Protein AF-A0A7J4LNX5-F1 (afdb_monomer)

Nearest PDB structures (foldseek):
  6t3e-assembly1_A  TM=5.696E-01  e=2.751E-01  Thermococcus litoralis DSM 5473
  6trw-assembly2_B  TM=3.730E-01  e=1.608E+00  Homo sapiens
  6trw-assembly1_A-2  TM=3.669E-01  e=1.919E+00  Homo sapiens
  5a1u-assembly1_G  TM=3.702E-01  e=5.219E+00  Mus musculus

Radius of gyration: 15.65 Å; Cα contacts (8 Å, |Δi|>4): 204; chains: 1; bounding box: 38×34×48 Å

Foldseek 3Di:
DFPDDDAAPDDDPDDLCVLLQVLCVVVQKHWQEKDWHARLVFRKIWMWTWIDNVDIWIWIWIDTPVVVVVPDIDIFIFADDPPDDYSVVVVVVCVVVRPCRRVVGPDPPPVVGVVVSVSSRVSSVVSCVVPVCCVPVVVPDPVVVVSVVVSPPD

pLDDT: mean 72.15, std 21.59, range [29.11, 96.06]

Sequence (154 aa):
MSDYWGEPKKDHELSLMQFMRDVLAEKSIRVESEVVEICGGAGALTVTAVLDAGRKFGFYLHDGPKLRRTGKPLLVALLLPPGVTQASELRQFILSNELEFQSVLAITDADFKDRIERIIASAYEEIYIEKIEDMYLYNLSRAADTLRDRLRRE

Mean predicted aligned error: 10.91 Å

Secondary structure (DSSP, 8-state):
--------SS--S--HHHHHHHHHHHTT-EEEEEEEEEETTTTEEEEEEEEESSSEEEEEEEE-HHHHHTT--EEEEEPPPTT--SHHHHHHHHHHTTTTHHHHTB-S-HHHHHHHHHHHHHHHHHHIIIIIIHHHHS---HHHHHHHHHHT--

Solvent-accessible surface area (backbone atoms only — not comparable to full-atom values): 8817 Å² total; per-residue (Å²): 134,78,93,74,87,76,85,61,91,55,85,62,94,78,51,74,57,67,66,38,47,59,56,33,44,77,70,58,32,44,79,79,34,68,41,65,41,50,38,79,94,65,66,23,42,37,37,28,28,23,35,33,63,97,52,77,32,27,36,42,37,39,42,34,61,71,32,56,75,73,70,48,59,51,70,45,60,28,44,58,56,89,90,55,80,43,12,65,55,51,40,54,52,39,66,77,31,68,86,47,37,72,71,77,24,49,50,86,54,57,69,62,42,57,53,49,41,50,52,51,49,51,46,47,50,53,48,35,56,74,62,44,42,54,46,67,76,63,71,68,35,69,61,56,52,50,50,52,55,57,70,69,74,116

Structure (mmCIF, N/CA/C/O backbone):
data_AF-A0A7J4LNX5-F1
#
_entry.id   AF-A0A7J4LNX5-F1
#
loop_
_atom_site.group_PDB
_atom_site.id
_atom_site.type_symbol
_atom_site.label_atom_id
_atom_site.label_alt_id
_atom_site.label_comp_id
_atom_site.label_asym_id
_atom_site.label_entity_id
_atom_site.label_seq_id
_atom_site.pdbx_PDB_ins_code
_atom_site.Cartn_x
_atom_site.Cartn_y
_atom_site.Cartn_z
_atom_site.occupancy
_atom_site.B_iso_or_equiv
_atom_site.auth_seq_id
_atom_site.auth_comp_id
_atom_site.auth_asym_id
_atom_site.auth_atom_id
_atom_site.pdbx_PDB_model_num
ATOM 1 N N . MET A 1 1 ? 6.249 19.389 -6.640 1.00 33.22 1 MET A N 1
ATOM 2 C CA . MET A 1 1 ? 6.346 18.562 -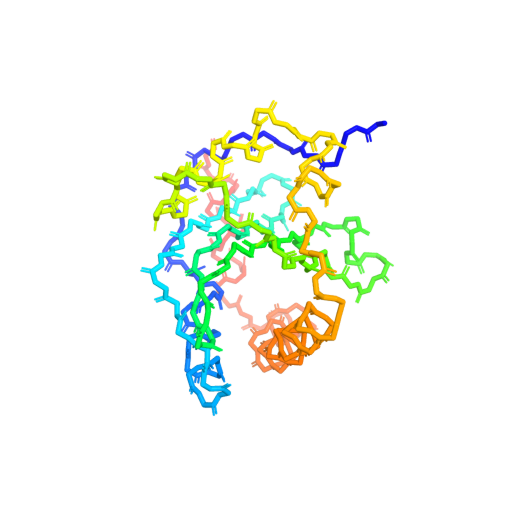7.864 1.00 33.22 1 MET A CA 1
ATOM 3 C C . MET A 1 1 ? 5.755 17.221 -7.505 1.00 33.22 1 MET A C 1
ATOM 5 O O . MET A 1 1 ? 6.181 16.684 -6.496 1.00 33.22 1 MET A O 1
ATOM 9 N N . SER A 1 2 ? 4.738 16.777 -8.239 1.00 29.11 2 SER A N 1
ATOM 10 C CA . SER A 1 2 ? 3.970 15.585 -7.882 1.00 29.11 2 SER A CA 1
ATOM 11 C C . SER A 1 2 ? 4.731 14.299 -8.190 1.00 29.11 2 SER A C 1
ATOM 13 O O . SER A 1 2 ? 5.366 14.209 -9.243 1.00 29.11 2 SER A O 1
ATOM 15 N N . ASP A 1 3 ? 4.665 13.330 -7.280 1.00 34.47 3 ASP A N 1
ATOM 16 C CA . ASP A 1 3 ? 5.333 12.028 -7.395 1.00 34.47 3 ASP A CA 1
ATOM 17 C C . ASP A 1 3 ? 4.457 10.947 -8.049 1.00 34.47 3 ASP A C 1
ATOM 19 O O . ASP A 1 3 ? 4.865 9.788 -8.132 1.00 34.47 3 ASP A O 1
ATOM 23 N N . TYR A 1 4 ? 3.280 11.305 -8.561 1.00 36.16 4 TYR A N 1
ATOM 24 C CA . TYR A 1 4 ? 2.345 10.362 -9.165 1.00 36.16 4 TYR A CA 1
ATOM 25 C C . TYR A 1 4 ? 2.249 10.509 -10.686 1.00 36.16 4 TYR A C 1
ATOM 27 O O . TYR A 1 4 ? 2.426 11.576 -11.274 1.00 36.16 4 TYR A O 1
ATOM 35 N N . TRP A 1 5 ? 2.075 9.355 -11.333 1.00 45.69 5 TRP A N 1
ATOM 36 C CA . TRP A 1 5 ? 2.392 9.150 -12.748 1.00 45.69 5 TRP A CA 1
ATOM 37 C C . TRP A 1 5 ? 1.182 8.728 -13.598 1.00 45.69 5 TRP A C 1
ATOM 39 O O . TRP A 1 5 ? 1.364 8.241 -14.714 1.00 45.69 5 TRP A O 1
ATOM 49 N N . GLY A 1 6 ? -0.042 8.964 -13.112 1.00 40.31 6 GLY A N 1
ATOM 50 C CA . GLY A 1 6 ? -1.288 8.735 -13.854 1.00 40.31 6 GLY A CA 1
ATOM 51 C C . GLY A 1 6 ? -1.807 7.292 -13.833 1.00 40.31 6 GLY A C 1
ATOM 52 O O . GLY A 1 6 ? -1.236 6.417 -13.183 1.00 40.31 6 GLY A O 1
ATOM 53 N N . GLU A 1 7 ? -2.919 7.056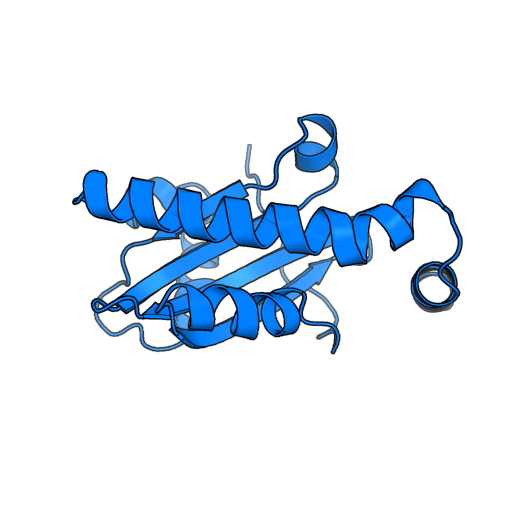 -14.542 1.00 36.94 7 GLU A N 1
ATOM 54 C CA . GLU A 1 7 ? -3.587 5.749 -14.603 1.00 36.94 7 GLU A CA 1
ATOM 55 C C . GLU A 1 7 ? -2.886 4.760 -15.563 1.00 36.94 7 GLU A C 1
ATOM 57 O O . GLU A 1 7 ? -2.543 5.128 -16.695 1.00 36.94 7 GLU A O 1
ATOM 62 N N . PRO A 1 8 ? -2.694 3.489 -15.170 1.00 39.66 8 PRO A N 1
ATOM 63 C CA . PRO A 1 8 ? -2.106 2.459 -16.017 1.00 39.66 8 PRO A CA 1
ATOM 64 C C . PRO A 1 8 ? -3.031 2.079 -17.167 1.00 39.66 8 PRO A C 1
ATOM 66 O O . PRO A 1 8 ? -4.250 2.026 -17.034 1.00 39.66 8 PRO A O 1
ATOM 69 N N . LYS A 1 9 ? -2.426 1.741 -18.307 1.00 36.19 9 LYS A N 1
ATOM 70 C CA . LYS A 1 9 ? -3.148 1.363 -19.531 1.00 36.19 9 LYS A CA 1
ATOM 71 C C . LYS A 1 9 ? -3.504 -0.128 -19.626 1.00 36.19 9 LYS A C 1
ATOM 73 O O . LYS A 1 9 ? -4.250 -0.484 -20.534 1.00 36.19 9 LYS A O 1
ATOM 78 N N . LYS A 1 10 ? -2.963 -0.997 -18.759 1.00 39.62 10 LYS A N 1
ATOM 79 C CA . LYS A 1 10 ? -3.224 -2.449 -18.749 1.00 39.62 10 LYS A CA 1
ATOM 80 C C . LYS A 1 10 ? -3.090 -3.029 -17.336 1.00 39.62 10 LYS A C 1
ATOM 82 O O . LYS A 1 10 ? -2.092 -2.769 -16.665 1.00 39.62 10 LYS A O 1
ATOM 87 N N . ASP A 1 11 ? -4.058 -3.854 -16.942 1.00 35.78 11 ASP A N 1
ATOM 88 C CA . ASP A 1 11 ? -3.967 -4.724 -15.767 1.00 35.78 11 ASP A CA 1
ATOM 89 C C . ASP A 1 11 ? -2.985 -5.863 -16.074 1.00 35.78 11 ASP A C 1
ATOM 91 O O . ASP A 1 11 ? -3.098 -6.542 -17.097 1.00 35.78 11 ASP A O 1
ATOM 95 N N . HIS A 1 12 ? -1.984 -6.061 -15.221 1.00 43.75 12 HIS A N 1
ATOM 96 C CA . HIS A 1 12 ? -0.976 -7.105 -15.396 1.00 43.75 12 HIS A CA 1
ATOM 97 C C . HIS A 1 12 ? -1.140 -8.194 -14.321 1.00 43.75 12 HIS A C 1
ATOM 99 O O . HIS A 1 12 ? -1.196 -7.892 -13.135 1.00 43.75 12 HIS A O 1
ATOM 105 N N . GLU A 1 13 ? -1.170 -9.467 -14.740 1.00 38.12 13 GLU A N 1
ATOM 106 C CA . GLU A 1 13 ? -1.420 -10.662 -13.899 1.00 38.12 13 GLU A CA 1
ATOM 107 C C . GLU A 1 13 ? -0.277 -11.063 -12.940 1.00 38.12 13 GLU A C 1
ATOM 109 O O . GLU A 1 13 ? -0.425 -12.010 -12.174 1.00 38.12 13 GLU A O 1
ATOM 114 N N . LEU A 1 14 ? 0.862 -10.365 -12.937 1.00 43.88 14 LEU A N 1
ATOM 115 C CA . LEU A 1 14 ? 1.958 -10.627 -11.994 1.00 43.88 14 LEU A CA 1
ATOM 116 C C . LEU A 1 14 ? 1.891 -9.626 -10.839 1.00 43.88 14 LEU A C 1
ATOM 118 O O . LEU A 1 14 ? 2.546 -8.584 -10.847 1.00 43.88 14 LEU A O 1
ATOM 122 N N . SER A 1 15 ? 1.069 -9.951 -9.842 1.00 50.62 15 SER A N 1
ATOM 123 C CA . SER A 1 15 ? 0.995 -9.204 -8.588 1.00 50.62 15 SER A CA 1
ATOM 124 C C . SER A 1 15 ? 2.211 -9.563 -7.733 1.00 50.62 15 SER A C 1
ATOM 126 O O . SER A 1 15 ? 2.289 -10.651 -7.169 1.00 50.62 15 SER A O 1
ATOM 128 N N . LEU A 1 16 ? 3.166 -8.637 -7.604 1.00 52.38 16 LEU A N 1
ATOM 129 C CA . LEU A 1 16 ? 4.268 -8.730 -6.633 1.00 52.38 16 LEU A CA 1
ATOM 130 C C . LEU A 1 16 ? 3.746 -9.044 -5.215 1.00 52.38 16 LEU A C 1
ATOM 132 O O . LEU A 1 16 ? 4.407 -9.706 -4.418 1.00 52.38 16 LEU A O 1
ATOM 136 N N . MET A 1 17 ? 2.515 -8.611 -4.934 1.00 53.59 17 MET A N 1
ATOM 137 C CA . MET A 1 17 ? 1.830 -8.839 -3.673 1.00 53.59 17 MET A CA 1
ATOM 138 C C . MET A 1 17 ? 1.291 -10.259 -3.508 1.00 53.59 17 MET A C 1
ATOM 140 O O . MET A 1 17 ? 1.138 -10.690 -2.373 1.00 53.59 17 MET A O 1
ATOM 144 N N . GLN A 1 18 ? 1.049 -11.028 -4.576 1.00 55.06 18 GLN A N 1
ATOM 145 C CA . GLN A 1 18 ? 0.723 -12.454 -4.437 1.00 55.06 18 GLN A CA 1
ATOM 146 C C . GLN A 1 18 ? 1.865 -13.226 -3.772 1.00 55.06 18 GLN A C 1
ATOM 148 O O . GLN A 1 18 ? 1.593 -14.114 -2.975 1.00 55.06 18 GLN A O 1
ATOM 153 N N . PHE A 1 19 ? 3.120 -12.835 -4.015 1.00 60.44 19 PHE A N 1
ATOM 154 C CA . PHE A 1 19 ? 4.269 -13.383 -3.291 1.00 60.44 19 PHE A CA 1
ATOM 155 C C . PHE A 1 19 ? 4.363 -12.828 -1.866 1.00 60.44 19 PHE A C 1
ATOM 157 O O . PHE A 1 19 ? 4.720 -13.557 -0.946 1.00 60.44 19 PHE A O 1
ATOM 164 N N . MET A 1 20 ? 3.978 -11.561 -1.658 1.00 67.94 20 MET A N 1
ATOM 165 C CA . MET A 1 20 ? 3.925 -10.974 -0.314 1.00 67.94 20 MET A CA 1
ATOM 166 C C . MET A 1 20 ? 2.809 -11.569 0.540 1.00 67.94 20 MET A C 1
ATOM 168 O O . MET A 1 20 ? 2.945 -11.548 1.752 1.00 67.94 20 MET A O 1
ATOM 172 N N . ARG A 1 21 ? 1.723 -12.107 -0.029 1.00 71.88 21 ARG A N 1
ATOM 173 C CA . ARG A 1 21 ? 0.593 -12.646 0.748 1.00 71.88 21 ARG A CA 1
ATOM 174 C C . ARG A 1 21 ? 1.025 -13.718 1.736 1.00 71.88 21 ARG A C 1
ATOM 176 O O . ARG A 1 21 ? 0.603 -13.643 2.885 1.00 71.88 21 ARG A O 1
ATOM 183 N N . ASP A 1 22 ? 1.861 -14.657 1.310 1.00 72.62 22 ASP A N 1
ATOM 184 C CA . ASP A 1 22 ? 2.315 -15.750 2.172 1.00 72.62 22 ASP A CA 1
ATOM 185 C C . ASP A 1 22 ? 3.232 -15.216 3.281 1.00 72.62 22 ASP A C 1
ATOM 187 O O . ASP A 1 22 ? 2.985 -15.462 4.461 1.00 72.62 22 ASP A O 1
ATOM 191 N N . VAL A 1 23 ? 4.198 -14.362 2.925 1.00 77.62 23 VAL A N 1
ATOM 192 C CA . VAL A 1 23 ? 5.106 -13.716 3.890 1.00 77.62 23 VAL A CA 1
ATOM 193 C C . VAL A 1 23 ? 4.337 -12.835 4.883 1.00 77.62 23 VAL A C 1
ATOM 195 O O . VAL A 1 23 ? 4.582 -12.866 6.086 1.00 77.62 23 VAL A O 1
ATOM 198 N N . LEU A 1 24 ? 3.360 -12.058 4.413 1.00 84.62 24 LEU A N 1
ATOM 199 C CA . LEU A 1 24 ? 2.506 -11.220 5.253 1.00 84.62 24 LEU A CA 1
ATOM 200 C C . LEU A 1 24 ? 1.628 -12.077 6.171 1.00 84.62 24 LEU A C 1
ATOM 202 O O . LEU A 1 24 ? 1.502 -11.755 7.355 1.00 84.62 24 LEU A O 1
ATOM 206 N N . ALA A 1 25 ? 1.081 -13.188 5.671 1.00 84.06 25 ALA A N 1
ATOM 207 C CA . ALA A 1 25 ? 0.270 -14.109 6.459 1.00 84.06 25 ALA A CA 1
ATOM 208 C C . ALA A 1 25 ? 1.077 -14.752 7.597 1.00 84.06 25 ALA A C 1
ATOM 210 O O . ALA A 1 25 ? 0.583 -14.811 8.726 1.00 84.06 25 ALA A O 1
ATOM 211 N N . GLU A 1 26 ? 2.332 -15.142 7.354 1.00 85.31 26 GLU A N 1
ATOM 212 C CA . GLU A 1 26 ? 3.252 -15.616 8.402 1.00 85.31 26 GLU A CA 1
ATOM 213 C C . GLU A 1 26 ? 3.494 -14.561 9.491 1.00 85.31 26 GLU A C 1
ATOM 215 O O . GLU A 1 26 ? 3.662 -14.885 10.668 1.00 85.31 26 GLU A O 1
ATOM 220 N N . LYS A 1 27 ? 3.447 -13.275 9.125 1.00 85.56 27 LYS A N 1
ATOM 221 C CA . LYS A 1 27 ? 3.547 -12.138 10.053 1.00 85.56 27 LYS A CA 1
ATOM 222 C C . LYS A 1 27 ? 2.190 -11.701 10.621 1.00 85.56 27 LYS A C 1
ATOM 224 O O . LYS A 1 27 ? 2.106 -10.642 11.239 1.00 85.56 27 LYS A O 1
ATOM 229 N N . SER A 1 28 ? 1.140 -12.512 10.457 1.00 88.88 28 SER A N 1
ATOM 230 C CA . SER A 1 28 ? -0.232 -12.226 10.912 1.00 88.88 28 SER A CA 1
ATOM 231 C C . SER A 1 28 ? -0.855 -10.965 10.292 1.00 88.88 28 SER A C 1
ATOM 233 O O . SER A 1 28 ? -1.706 -10.324 10.908 1.00 88.88 28 SER A O 1
ATOM 235 N N . ILE A 1 29 ? -0.447 -10.618 9.069 1.00 91.25 29 ILE A N 1
ATOM 236 C CA . ILE A 1 29 ? -1.039 -9.556 8.253 1.00 91.25 29 ILE A CA 1
ATOM 237 C C . ILE A 1 29 ? -1.823 -10.207 7.114 1.00 91.25 29 ILE A C 1
ATOM 239 O O . ILE A 1 29 ? -1.279 -10.953 6.304 1.00 91.25 29 ILE A O 1
ATOM 243 N N . ARG A 1 30 ? -3.117 -9.913 7.027 1.00 90.88 30 ARG A N 1
ATOM 244 C CA . ARG A 1 30 ? -3.993 -10.408 5.965 1.00 90.88 30 ARG A CA 1
ATOM 245 C C . ARG A 1 30 ? -4.209 -9.337 4.906 1.00 90.88 30 ARG A C 1
ATOM 247 O O . ARG A 1 30 ? -4.484 -8.188 5.237 1.00 90.88 30 ARG A O 1
ATOM 254 N N . VAL A 1 31 ? -4.137 -9.726 3.635 1.00 89.69 31 VAL A N 1
ATOM 255 C CA . VAL A 1 31 ? -4.526 -8.869 2.506 1.00 89.69 31 VAL A CA 1
ATOM 256 C C . VAL A 1 31 ? -6.023 -9.032 2.248 1.00 89.69 31 VAL A C 1
ATOM 258 O O . VAL A 1 31 ? -6.460 -10.101 1.824 1.00 89.69 31 VAL A O 1
ATOM 261 N N . GLU A 1 32 ? -6.809 -7.986 2.500 1.00 92.12 32 GLU A N 1
ATOM 262 C CA . GLU A 1 32 ? -8.266 -7.994 2.300 1.00 92.12 32 GLU A CA 1
ATOM 263 C C . GLU A 1 32 ? -8.630 -7.661 0.850 1.00 92.12 32 GLU A C 1
ATOM 265 O O . GLU A 1 32 ? -9.495 -8.292 0.249 1.00 92.12 32 GLU A O 1
ATOM 270 N N . SER A 1 33 ? -7.956 -6.669 0.269 1.00 90.75 33 SER A N 1
ATOM 271 C CA . SER A 1 33 ? -8.082 -6.313 -1.146 1.00 90.75 33 SER A CA 1
ATOM 272 C C . SER A 1 33 ? -6.828 -5.589 -1.624 1.00 90.75 33 SER A C 1
ATOM 274 O O . SER A 1 33 ? -6.118 -4.980 -0.824 1.00 90.75 33 SER A O 1
ATOM 276 N N . GLU A 1 34 ? -6.556 -5.646 -2.925 1.00 88.44 34 GLU A N 1
ATOM 277 C CA . GLU A 1 34 ? -5.418 -4.962 -3.536 1.00 88.44 34 GLU A CA 1
ATOM 278 C C . GLU A 1 34 ? -5.745 -4.492 -4.953 1.00 88.44 34 GLU A C 1
ATOM 280 O O . GLU A 1 34 ? -6.561 -5.095 -5.649 1.00 88.44 34 GLU A O 1
ATOM 285 N N . VAL A 1 35 ? -5.080 -3.420 -5.366 1.00 86.25 35 VAL A N 1
ATOM 286 C CA . VAL A 1 35 ? -4.989 -2.954 -6.746 1.00 86.25 35 VAL A CA 1
ATOM 287 C C . VAL A 1 35 ? -3.510 -2.817 -7.069 1.00 86.25 35 VAL A C 1
ATOM 289 O O . VAL A 1 35 ? -2.771 -2.152 -6.339 1.00 86.25 35 VAL A O 1
ATOM 292 N N . VAL A 1 36 ? -3.085 -3.473 -8.145 1.00 79.50 36 VAL A N 1
ATOM 293 C CA . VAL A 1 36 ? -1.694 -3.498 -8.597 1.00 79.50 36 VAL A CA 1
ATOM 294 C C . VAL A 1 36 ? -1.611 -2.867 -9.973 1.00 79.50 36 VAL A C 1
ATOM 296 O O . VAL A 1 36 ? -2.370 -3.202 -10.876 1.00 79.50 36 VAL A O 1
ATOM 299 N N . GLU A 1 37 ? -0.664 -1.957 -10.125 1.00 75.25 37 GLU A N 1
ATOM 300 C CA . GLU A 1 37 ? -0.555 -1.079 -11.274 1.00 75.25 37 GLU A CA 1
ATOM 301 C C . GLU A 1 37 ? 0.883 -1.088 -11.784 1.00 75.25 37 GLU A C 1
ATOM 303 O O . GLU A 1 37 ? 1.808 -0.735 -11.053 1.00 75.25 37 GLU A O 1
ATOM 308 N N . ILE A 1 38 ? 1.084 -1.488 -13.043 1.00 67.56 38 ILE A N 1
ATOM 309 C CA . ILE A 1 38 ? 2.410 -1.499 -13.673 1.00 67.56 38 ILE A CA 1
ATOM 310 C C . ILE A 1 38 ? 2.425 -0.487 -14.816 1.00 67.56 38 ILE A C 1
ATOM 312 O O . ILE A 1 38 ? 1.781 -0.662 -15.850 1.00 67.56 38 ILE A O 1
ATOM 316 N N . CYS A 1 39 ? 3.213 0.573 -14.662 1.00 60.47 39 CYS A N 1
ATOM 317 C CA . CYS A 1 39 ? 3.420 1.563 -15.711 1.00 60.47 39 CYS A CA 1
ATOM 318 C C . CYS A 1 39 ? 4.560 1.117 -16.634 1.00 60.47 39 CYS A C 1
ATOM 320 O O . CYS A 1 39 ? 5.721 1.473 -16.422 1.00 60.47 39 CYS A O 1
ATOM 322 N N . GLY A 1 40 ? 4.223 0.361 -17.687 1.00 46.50 40 GLY A N 1
ATOM 323 C CA . GLY A 1 40 ? 5.182 -0.237 -18.631 1.00 46.50 40 GLY A CA 1
ATOM 324 C C . GLY A 1 40 ? 6.147 0.745 -19.317 1.00 46.50 40 GLY A C 1
ATOM 325 O O . GLY A 1 40 ? 7.283 0.379 -19.596 1.00 46.50 40 GLY A O 1
ATOM 326 N N . GLY A 1 41 ? 5.754 2.009 -19.522 1.00 46.84 41 GLY A N 1
ATOM 327 C CA . GLY A 1 41 ? 6.638 3.038 -20.098 1.00 46.84 41 GLY A CA 1
ATOM 328 C C . GLY A 1 41 ? 7.707 3.568 -19.132 1.00 46.84 41 GLY A C 1
ATOM 329 O O . GLY A 1 41 ? 8.766 4.012 -19.566 1.00 46.84 41 GLY A O 1
ATOM 330 N N . ALA A 1 42 ? 7.447 3.499 -17.823 1.00 51.25 42 ALA A N 1
ATOM 331 C CA . ALA A 1 42 ? 8.358 3.955 -16.776 1.00 51.25 42 ALA A CA 1
ATOM 332 C C . ALA A 1 42 ? 8.999 2.792 -16.004 1.00 51.25 42 ALA A C 1
ATOM 334 O O . ALA A 1 42 ? 9.944 3.013 -15.261 1.00 51.25 42 ALA A O 1
ATOM 335 N N . GLY A 1 43 ? 8.506 1.559 -16.144 1.00 60.47 43 GLY A N 1
ATOM 336 C CA . GLY A 1 43 ? 8.929 0.429 -15.315 1.00 60.47 43 GLY A CA 1
ATOM 337 C C . GLY A 1 43 ? 8.635 0.652 -13.829 1.00 60.47 43 GLY A C 1
ATOM 338 O O . GLY A 1 43 ? 9.446 0.260 -12.992 1.00 60.47 43 GLY A O 1
ATOM 339 N N . ALA A 1 44 ? 7.541 1.343 -13.505 1.00 68.62 44 ALA A N 1
ATOM 340 C CA . ALA A 1 44 ? 7.124 1.598 -12.130 1.00 68.62 44 ALA A CA 1
ATOM 341 C C . ALA A 1 44 ? 6.005 0.636 -11.716 1.00 68.62 44 ALA A C 1
ATOM 343 O O . ALA A 1 44 ? 5.112 0.358 -12.518 1.00 68.62 44 ALA A O 1
ATOM 344 N N . LEU A 1 45 ? 6.065 0.163 -10.476 1.00 76.44 45 LEU A N 1
ATOM 345 C CA . LEU A 1 45 ? 5.038 -0.636 -9.821 1.00 76.44 45 LEU A CA 1
ATOM 346 C C . LEU A 1 45 ? 4.390 0.212 -8.729 1.00 76.44 45 LEU A C 1
ATOM 348 O O . LEU A 1 45 ? 5.088 0.787 -7.895 1.00 76.44 45 LEU A O 1
ATOM 352 N N . THR A 1 46 ? 3.067 0.248 -8.708 1.00 82.50 46 THR A N 1
ATOM 353 C CA . THR A 1 46 ? 2.299 0.823 -7.608 1.00 82.50 46 THR A CA 1
ATOM 354 C C . THR A 1 46 ? 1.346 -0.233 -7.073 1.00 82.50 46 THR A C 1
ATOM 356 O O . THR A 1 46 ? 0.710 -0.956 -7.838 1.00 82.50 46 THR A O 1
ATOM 359 N N . VAL A 1 47 ? 1.246 -0.326 -5.753 1.00 86.12 47 VAL A N 1
ATOM 360 C CA . VAL A 1 47 ? 0.258 -1.161 -5.076 1.00 86.12 47 VAL A CA 1
ATOM 361 C C . VAL A 1 47 ? -0.524 -0.285 -4.119 1.00 86.12 47 VAL A C 1
ATOM 363 O O . VAL A 1 47 ? 0.056 0.420 -3.296 1.00 86.12 47 VAL A O 1
ATOM 366 N N . THR A 1 48 ? -1.844 -0.383 -4.197 1.00 91.31 48 THR A N 1
ATOM 367 C CA . THR A 1 48 ? -2.741 0.080 -3.140 1.00 91.31 48 THR A CA 1
ATOM 368 C C . THR A 1 48 ? -3.431 -1.134 -2.540 1.00 91.31 48 THR A C 1
ATOM 370 O O . THR A 1 48 ? -3.959 -1.958 -3.280 1.00 91.31 48 THR A O 1
ATOM 373 N N . ALA A 1 49 ? -3.438 -1.272 -1.218 1.00 92.25 49 ALA A N 1
ATOM 374 C CA . ALA A 1 49 ? -4.059 -2.413 -0.552 1.00 92.25 49 ALA A CA 1
ATOM 375 C C . ALA A 1 49 ? -4.839 -2.011 0.700 1.00 92.25 49 ALA A C 1
ATOM 377 O O . ALA A 1 49 ? -4.539 -1.009 1.346 1.00 92.25 49 ALA A O 1
ATOM 378 N N . VAL A 1 50 ? -5.827 -2.829 1.053 1.00 94.38 50 VAL A N 1
ATOM 379 C CA . VAL A 1 50 ? -6.450 -2.844 2.379 1.00 94.38 50 VAL A CA 1
ATOM 380 C C . VAL A 1 50 ? -5.948 -4.090 3.092 1.00 94.38 50 VAL A C 1
ATOM 382 O O . VAL A 1 50 ? -6.113 -5.204 2.591 1.00 94.38 50 VAL A O 1
ATOM 385 N N . LEU A 1 51 ? -5.324 -3.894 4.248 1.00 93.81 51 LEU A N 1
ATOM 386 C CA . LEU A 1 51 ? -4.689 -4.938 5.044 1.00 93.81 51 LEU A CA 1
ATOM 387 C C . LEU A 1 51 ? -5.322 -5.013 6.438 1.00 93.81 51 LEU A C 1
ATOM 389 O O . LEU A 1 51 ? -5.888 -4.033 6.925 1.00 93.81 51 LEU A O 1
ATOM 393 N N . ASP A 1 52 ? -5.201 -6.164 7.094 1.00 93.69 52 ASP A N 1
ATOM 394 C CA . ASP A 1 52 ? -5.649 -6.393 8.470 1.00 93.69 52 ASP A CA 1
ATOM 395 C C . ASP A 1 52 ? -4.534 -7.037 9.306 1.00 93.69 52 ASP A C 1
ATOM 397 O O . ASP A 1 52 ? -4.033 -8.106 8.966 1.00 93.69 52 ASP A O 1
ATOM 401 N N . ALA A 1 53 ? -4.154 -6.383 10.405 1.00 92.31 53 ALA A N 1
ATOM 402 C CA . ALA A 1 53 ? -3.191 -6.884 11.392 1.00 92.31 53 ALA A CA 1
ATOM 403 C C . ALA A 1 53 ? -3.775 -6.854 12.821 1.00 92.31 53 ALA A C 1
ATOM 405 O O . ALA A 1 53 ? -3.135 -6.378 13.763 1.00 92.31 53 ALA A O 1
ATOM 406 N N . GLY A 1 54 ? -5.044 -7.254 12.967 1.00 91.00 54 GLY A N 1
ATOM 407 C CA . GLY A 1 54 ? -5.859 -7.040 14.175 1.00 91.00 54 GLY A CA 1
ATOM 408 C C . GLY A 1 54 ? -6.548 -5.668 14.201 1.00 91.00 54 GLY A C 1
ATOM 409 O O . GLY A 1 54 ? -7.357 -5.377 15.081 1.00 91.00 54 GLY A O 1
ATOM 410 N N . ARG A 1 55 ? -6.231 -4.831 13.213 1.00 92.56 55 ARG A N 1
ATOM 411 C CA . ARG A 1 55 ? -6.853 -3.553 12.872 1.00 92.56 55 ARG A CA 1
ATOM 412 C C . ARG A 1 55 ? -6.710 -3.390 11.364 1.00 92.56 55 ARG A C 1
ATOM 414 O O . ARG A 1 55 ? -5.617 -3.611 10.841 1.00 92.56 55 ARG A O 1
ATOM 421 N N . LYS A 1 56 ? -7.777 -2.957 10.687 1.00 94.44 56 LYS A N 1
ATOM 422 C CA . LYS A 1 56 ? -7.736 -2.649 9.253 1.00 94.44 56 LYS A CA 1
ATOM 423 C C . LYS A 1 56 ? -7.013 -1.332 8.977 1.00 94.44 56 LYS A C 1
ATOM 425 O O . LYS A 1 56 ? -7.222 -0.346 9.688 1.00 94.44 56 LYS A O 1
ATOM 430 N N . PHE A 1 57 ? -6.188 -1.320 7.938 1.00 95.31 57 PHE A N 1
ATOM 431 C CA . PHE A 1 57 ? -5.441 -0.150 7.483 1.00 95.31 57 PHE A CA 1
ATOM 432 C C . PHE A 1 57 ? -5.241 -0.187 5.962 1.00 95.31 57 PHE A C 1
ATOM 434 O O . PHE A 1 57 ? -5.368 -1.231 5.322 1.00 95.31 57 PHE A O 1
ATOM 441 N N . GLY A 1 58 ? -4.981 0.979 5.381 1.00 95.44 58 GLY A N 1
ATOM 442 C CA . GLY A 1 58 ? -4.611 1.119 3.983 1.00 95.44 58 GLY A CA 1
ATOM 443 C C . GLY A 1 58 ? -3.106 0.975 3.832 1.00 95.44 58 GLY A C 1
ATOM 444 O O . GLY A 1 58 ? -2.348 1.264 4.752 1.00 95.44 58 GLY A O 1
ATOM 445 N N . PHE A 1 59 ? -2.650 0.550 2.670 1.00 94.12 59 PHE A N 1
ATOM 446 C CA . PHE A 1 59 ? -1.232 0.453 2.380 1.00 94.12 59 PHE A CA 1
ATOM 447 C C . PHE A 1 59 ? -0.958 0.940 0.968 1.00 94.12 59 PHE A C 1
ATOM 449 O O . PHE A 1 59 ? -1.712 0.632 0.043 1.00 94.12 59 PHE A O 1
ATOM 456 N N . TYR A 1 60 ? 0.119 1.704 0.823 1.00 92.00 60 TYR A N 1
ATOM 457 C CA . TYR A 1 60 ? 0.589 2.202 -0.456 1.00 92.00 60 TYR A CA 1
ATOM 458 C C . TYR A 1 60 ? 2.059 1.848 -0.647 1.00 92.00 60 TYR A C 1
ATOM 460 O O . TYR A 1 60 ? 2.899 2.142 0.205 1.00 92.00 60 TYR A O 1
ATOM 468 N N . LEU A 1 61 ? 2.357 1.241 -1.790 1.00 88.06 61 LEU A N 1
ATOM 469 C CA . LEU A 1 61 ? 3.707 0.962 -2.251 1.00 88.06 61 LEU A CA 1
ATOM 470 C C . LEU A 1 61 ? 3.905 1.611 -3.609 1.00 88.06 61 LEU A C 1
ATOM 472 O O . LEU A 1 61 ? 3.082 1.439 -4.504 1.00 88.06 61 LEU A O 1
ATOM 476 N N . HIS A 1 62 ? 5.029 2.295 -3.780 1.00 85.06 62 HIS A N 1
ATOM 477 C CA . HIS A 1 62 ? 5.489 2.750 -5.081 1.00 85.06 62 HIS A CA 1
ATOM 478 C C . HIS A 1 62 ? 6.963 2.392 -5.275 1.00 85.06 62 HIS A C 1
ATOM 480 O O . HIS A 1 62 ? 7.836 2.882 -4.560 1.00 85.06 62 HIS A O 1
ATOM 486 N N . ASP A 1 63 ? 7.241 1.550 -6.267 1.00 77.94 63 ASP A N 1
ATOM 487 C CA . ASP A 1 63 ? 8.585 1.235 -6.740 1.00 77.94 63 ASP A CA 1
ATOM 488 C C . ASP A 1 63 ? 8.779 1.775 -8.162 1.00 77.94 63 ASP A C 1
ATOM 490 O O . ASP A 1 63 ? 8.383 1.161 -9.155 1.00 77.94 63 ASP A O 1
ATOM 494 N N . GLY A 1 64 ? 9.387 2.957 -8.265 1.00 74.75 64 GLY A N 1
ATOM 495 C CA . GLY A 1 64 ? 9.694 3.619 -9.532 1.00 74.75 64 GLY A CA 1
ATOM 496 C C . GLY A 1 64 ? 11.202 3.738 -9.796 1.00 74.75 64 GLY A C 1
ATOM 497 O O . GLY A 1 64 ? 12.004 3.712 -8.864 1.00 74.75 64 GLY A O 1
ATOM 498 N N . PRO A 1 65 ? 11.640 3.986 -11.048 1.00 65.81 65 PRO A N 1
ATOM 499 C CA . PRO A 1 65 ? 13.063 4.122 -11.392 1.00 65.81 65 PRO A CA 1
ATOM 500 C C . PRO A 1 65 ? 13.821 5.170 -10.577 1.00 65.81 65 PRO A C 1
ATOM 502 O O . PRO A 1 65 ? 15.008 5.002 -10.310 1.00 65.81 65 PRO A O 1
ATOM 505 N N . LYS A 1 66 ? 13.152 6.271 -10.208 1.00 64.44 66 LYS A N 1
ATOM 506 C CA . LYS A 1 66 ? 13.740 7.313 -9.357 1.00 64.44 66 LYS A CA 1
ATOM 507 C C . LYS A 1 66 ? 14.017 6.783 -7.948 1.00 64.44 66 LYS A C 1
ATOM 509 O O . LYS A 1 66 ? 15.111 6.997 -7.442 1.00 64.44 66 LYS A O 1
ATOM 514 N N . LEU A 1 67 ? 13.066 6.048 -7.374 1.00 62.75 67 LEU A N 1
ATOM 515 C CA . LEU A 1 67 ? 13.177 5.444 -6.046 1.00 62.75 67 LEU A CA 1
ATOM 516 C C . LEU A 1 67 ? 14.193 4.294 -6.010 1.00 62.75 67 LEU A C 1
ATOM 518 O O . LEU A 1 67 ? 14.946 4.155 -5.047 1.00 62.75 67 LEU A O 1
ATOM 522 N N . ARG A 1 68 ? 14.335 3.552 -7.116 1.00 63.53 68 ARG A N 1
ATOM 523 C CA . ARG A 1 68 ? 15.415 2.566 -7.282 1.00 63.53 68 ARG A CA 1
ATOM 524 C C . ARG A 1 68 ? 16.808 3.192 -7.284 1.00 63.53 68 ARG A C 1
ATOM 526 O O . ARG A 1 68 ? 17.732 2.597 -6.747 1.00 63.53 68 ARG A O 1
ATOM 533 N N . ARG A 1 69 ? 16.977 4.412 -7.814 1.00 60.47 69 ARG A N 1
ATOM 534 C CA . ARG A 1 69 ? 18.264 5.141 -7.729 1.00 60.47 69 ARG A CA 1
ATOM 535 C C . ARG A 1 69 ? 18.615 5.556 -6.301 1.00 60.47 69 ARG A C 1
ATOM 537 O O . ARG A 1 69 ? 19.794 5.656 -5.986 1.00 60.47 69 ARG A O 1
ATOM 544 N N . THR A 1 70 ? 17.612 5.797 -5.458 1.00 60.41 70 THR A N 1
ATOM 545 C CA . THR A 1 70 ? 17.786 6.053 -4.018 1.00 60.41 70 THR A CA 1
ATOM 546 C C . THR A 1 70 ? 17.792 4.768 -3.183 1.00 60.41 70 THR A C 1
ATOM 548 O O . THR A 1 70 ? 18.018 4.826 -1.979 1.00 60.41 70 THR A O 1
ATOM 551 N N . GLY A 1 71 ? 17.574 3.614 -3.819 1.00 61.75 71 GLY A N 1
ATOM 552 C CA . GLY A 1 71 ? 17.718 2.282 -3.241 1.00 61.75 71 GLY A CA 1
ATOM 553 C C . GLY A 1 71 ? 16.524 1.758 -2.445 1.00 61.75 71 GLY A C 1
ATOM 554 O O . GLY A 1 71 ? 16.647 0.677 -1.882 1.00 61.75 71 GLY A O 1
ATOM 555 N N . LYS A 1 72 ? 15.393 2.475 -2.361 1.00 71.94 72 LYS A N 1
ATOM 556 C CA . LYS A 1 72 ? 14.228 2.025 -1.578 1.00 71.94 72 LYS A CA 1
ATOM 557 C C . LYS A 1 72 ? 12.904 2.428 -2.227 1.00 71.94 72 LYS A C 1
ATOM 559 O O . LYS A 1 72 ? 12.778 3.595 -2.606 1.00 71.94 72 LYS A O 1
ATOM 564 N N . PRO A 1 73 ? 11.922 1.515 -2.330 1.00 79.62 73 PRO A N 1
ATOM 565 C CA . PRO A 1 73 ? 10.559 1.886 -2.692 1.00 79.62 73 PRO A CA 1
ATOM 566 C C . PRO A 1 73 ? 9.942 2.782 -1.612 1.00 79.62 73 PRO A C 1
ATOM 568 O O . PRO A 1 73 ? 10.364 2.786 -0.454 1.00 79.62 73 PRO A O 1
ATOM 571 N N . LEU A 1 74 ? 8.903 3.518 -1.988 1.00 85.69 74 LEU A N 1
ATOM 572 C CA . LEU A 1 74 ? 8.037 4.205 -1.042 1.00 85.69 74 LEU A CA 1
ATOM 573 C C . LEU A 1 74 ? 7.052 3.175 -0.490 1.00 85.69 74 LEU A C 1
ATOM 575 O O . LEU A 1 74 ? 6.312 2.577 -1.262 1.00 85.69 74 LEU A O 1
ATOM 579 N N . LEU A 1 75 ? 7.052 2.972 0.824 1.00 88.44 75 LEU A N 1
ATOM 580 C CA . LEU A 1 75 ? 6.167 2.050 1.536 1.00 88.44 75 LEU A CA 1
ATOM 581 C C . LEU A 1 75 ? 5.502 2.838 2.658 1.00 88.44 75 LEU A C 1
ATOM 583 O O . LEU A 1 75 ? 6.205 3.368 3.518 1.00 88.44 75 LEU A O 1
ATOM 587 N N . VAL A 1 76 ? 4.177 2.949 2.639 1.00 92.56 76 VAL A N 1
ATOM 588 C CA . VAL A 1 76 ? 3.449 3.794 3.592 1.00 92.56 76 VAL A CA 1
ATOM 589 C C . VAL A 1 76 ? 2.203 3.078 4.087 1.00 92.56 76 VAL A C 1
ATOM 591 O O . VAL A 1 76 ? 1.355 2.658 3.296 1.00 92.56 76 VAL A O 1
ATOM 594 N N . ALA A 1 77 ? 2.076 2.971 5.408 1.00 94.56 77 ALA A N 1
ATOM 595 C CA . ALA A 1 77 ? 0.835 2.559 6.046 1.00 94.56 77 ALA A CA 1
ATOM 596 C C . ALA A 1 77 ? -0.090 3.774 6.208 1.00 94.56 77 ALA A C 1
ATOM 598 O O . ALA A 1 77 ? 0.302 4.826 6.712 1.00 94.56 77 ALA A O 1
ATOM 599 N N . LEU A 1 78 ? -1.336 3.611 5.778 1.00 95.88 78 LEU A N 1
ATOM 600 C CA . LEU A 1 78 ? -2.338 4.659 5.676 1.00 95.88 78 LEU A CA 1
ATOM 601 C C . LEU A 1 78 ? -3.523 4.358 6.595 1.00 95.88 78 LEU A C 1
ATOM 603 O O . LEU A 1 78 ? -3.972 3.220 6.745 1.00 95.88 78 LEU A O 1
ATOM 607 N N . LEU A 1 79 ? -4.082 5.403 7.185 1.00 96.06 79 LEU A N 1
ATOM 608 C CA . LEU A 1 79 ? -5.404 5.366 7.780 1.00 96.06 79 LEU A CA 1
ATOM 609 C C . LEU A 1 79 ? -6.427 5.077 6.676 1.00 96.06 79 LEU A C 1
ATOM 611 O O . LEU A 1 79 ? -6.373 5.672 5.601 1.00 96.06 79 LEU A O 1
ATOM 615 N N . LEU A 1 80 ? -7.384 4.188 6.945 1.00 94.69 80 LEU A N 1
ATOM 616 C CA . LEU A 1 80 ? -8.523 4.014 6.048 1.00 94.69 80 LEU A CA 1
ATOM 617 C C . LEU A 1 80 ? -9.524 5.148 6.271 1.00 94.69 80 LEU A C 1
ATOM 619 O O . LEU A 1 80 ? -9.975 5.330 7.408 1.00 94.69 80 LEU A O 1
ATOM 623 N N . PRO A 1 81 ? -9.910 5.885 5.216 1.00 92.00 81 PRO A N 1
ATOM 624 C CA . PRO A 1 81 ? -11.020 6.816 5.310 1.00 92.00 81 PRO A CA 1
ATOM 625 C C . PRO A 1 81 ? -12.309 6.101 5.750 1.00 92.00 81 PRO A C 1
ATOM 627 O O . PRO A 1 81 ? -12.520 4.935 5.401 1.00 92.00 81 PRO A O 1
ATOM 630 N N . PRO A 1 82 ? -13.212 6.784 6.472 1.00 89.25 82 PRO A N 1
ATOM 631 C CA . PRO A 1 82 ? -14.518 6.228 6.803 1.00 89.25 82 PRO A CA 1
ATOM 632 C C . PRO A 1 82 ? -15.269 5.771 5.545 1.00 89.25 82 PRO A C 1
ATOM 634 O O . PRO A 1 82 ? -15.372 6.516 4.574 1.00 89.25 82 PRO A O 1
ATOM 637 N N . GLY A 1 83 ? -15.803 4.549 5.571 1.00 87.44 83 GLY A N 1
ATOM 638 C CA . GLY A 1 83 ? -16.558 3.971 4.454 1.00 87.44 83 GLY A CA 1
ATOM 639 C C . GLY A 1 83 ? -15.707 3.315 3.362 1.00 87.44 83 GLY A C 1
ATOM 640 O O . GLY A 1 83 ? -16.267 2.586 2.552 1.00 87.44 83 GLY A O 1
ATOM 641 N N . VAL A 1 84 ? -14.381 3.492 3.369 1.00 91.19 84 VAL A N 1
ATOM 642 C CA . VAL A 1 84 ? -13.477 2.776 2.457 1.00 91.19 84 VAL A CA 1
ATOM 643 C C . VAL A 1 84 ? -13.254 1.361 2.974 1.00 91.19 84 VAL A C 1
ATOM 645 O O . VAL A 1 84 ? -12.756 1.150 4.081 1.00 91.19 84 VAL A O 1
ATOM 648 N N . THR A 1 85 ? -13.619 0.382 2.156 1.00 90.62 85 THR A N 1
ATOM 649 C CA . THR A 1 85 ? -13.487 -1.048 2.472 1.00 90.62 85 THR A CA 1
ATOM 650 C C . THR A 1 85 ? -12.651 -1.799 1.445 1.00 90.62 85 THR A C 1
ATOM 652 O O . THR A 1 85 ? -12.118 -2.864 1.763 1.00 90.62 85 THR A O 1
ATOM 655 N N . GLN A 1 86 ? -12.494 -1.235 0.245 1.00 94.12 86 GLN A N 1
ATOM 656 C CA . GLN A 1 86 ? -11.764 -1.842 -0.859 1.00 94.12 86 GLN A CA 1
ATOM 657 C C . GLN A 1 86 ? -10.567 -0.997 -1.302 1.00 94.12 86 GLN A C 1
ATOM 659 O O . GLN A 1 86 ? -10.566 0.232 -1.240 1.00 94.12 86 GLN A O 1
ATOM 664 N N . ALA A 1 87 ? -9.543 -1.673 -1.819 1.00 92.69 87 ALA A N 1
ATOM 665 C CA . ALA A 1 87 ? -8.331 -1.044 -2.328 1.00 92.69 87 ALA A CA 1
ATOM 666 C C . ALA A 1 87 ? -8.587 -0.119 -3.527 1.00 92.69 87 ALA A C 1
ATOM 668 O O . ALA A 1 87 ? -7.880 0.870 -3.687 1.00 92.69 87 ALA A O 1
ATOM 669 N N . SER A 1 88 ? -9.607 -0.395 -4.343 1.00 92.31 88 SER A N 1
ATOM 670 C CA . SER A 1 88 ? -10.017 0.469 -5.458 1.00 92.31 88 SER A CA 1
ATOM 671 C C . SER A 1 88 ? -10.555 1.822 -4.980 1.00 92.31 88 SER A C 1
ATOM 673 O O . SER A 1 88 ? -10.211 2.855 -5.552 1.00 92.31 88 SER A O 1
ATOM 675 N N . GLU A 1 89 ? -11.333 1.834 -3.898 1.00 94.62 89 GLU A N 1
ATOM 676 C CA . GLU A 1 89 ? -11.845 3.050 -3.254 1.00 94.62 89 GLU A CA 1
ATOM 677 C C . GLU A 1 89 ? -10.701 3.849 -2.614 1.00 94.62 89 GLU A C 1
ATOM 679 O O . GLU A 1 89 ? -10.587 5.058 -2.819 1.00 94.62 89 GLU A O 1
ATOM 684 N N . LEU A 1 90 ? -9.800 3.164 -1.895 1.00 94.69 90 LEU A N 1
ATOM 685 C CA . LEU A 1 90 ? -8.598 3.785 -1.333 1.00 94.69 90 LEU A CA 1
ATOM 686 C C . LEU A 1 90 ? -7.720 4.389 -2.433 1.00 94.69 90 LEU A C 1
ATOM 688 O O . LEU A 1 90 ? -7.248 5.516 -2.297 1.00 94.69 90 LEU A O 1
ATOM 692 N N . ARG A 1 91 ? -7.537 3.669 -3.545 1.00 93.44 91 ARG A N 1
ATOM 693 C CA . ARG A 1 91 ? -6.793 4.160 -4.705 1.00 93.44 91 ARG A CA 1
ATOM 694 C C . ARG A 1 91 ? -7.417 5.447 -5.226 1.00 93.44 91 ARG A C 1
ATOM 696 O O . ARG A 1 91 ? -6.703 6.429 -5.370 1.00 93.44 91 ARG A O 1
ATOM 703 N N . GLN A 1 92 ? -8.728 5.471 -5.476 1.00 92.56 92 GLN A N 1
ATOM 704 C CA . GLN A 1 92 ? -9.418 6.680 -5.948 1.00 92.56 92 GLN A CA 1
ATOM 705 C C . GLN A 1 92 ? -9.218 7.870 -5.003 1.00 92.56 92 GLN A C 1
ATOM 707 O O . GLN A 1 92 ? -8.999 8.994 -5.464 1.00 92.56 92 GLN A O 1
ATOM 712 N N . PHE A 1 93 ? -9.235 7.630 -3.689 1.00 92.06 93 PHE A N 1
ATOM 713 C CA . PHE A 1 93 ? -8.931 8.662 -2.703 1.00 92.06 93 PHE A CA 1
ATOM 714 C C . PHE A 1 93 ? -7.497 9.188 -2.845 1.00 92.06 93 PHE A C 1
ATOM 716 O O . PHE A 1 93 ? -7.299 10.404 -2.865 1.00 92.06 93 PHE A O 1
ATOM 723 N N . ILE A 1 94 ? -6.509 8.293 -2.966 1.00 91.00 94 ILE A N 1
ATOM 724 C CA . ILE A 1 94 ? -5.098 8.656 -3.172 1.00 91.00 94 ILE A CA 1
ATOM 725 C C . ILE A 1 94 ? -4.950 9.489 -4.447 1.00 91.00 94 ILE A C 1
ATOM 727 O O . ILE A 1 94 ? -4.304 10.531 -4.406 1.00 91.00 94 ILE A O 1
ATOM 731 N N . LEU A 1 95 ? -5.604 9.095 -5.545 1.00 88.62 95 LEU A N 1
ATOM 732 C CA . LEU A 1 95 ? -5.555 9.845 -6.807 1.00 88.62 95 LEU A CA 1
ATOM 733 C C . LEU A 1 95 ? -6.145 11.247 -6.668 1.00 88.62 95 LEU A C 1
ATOM 735 O O . LEU A 1 95 ? -5.613 12.211 -7.206 1.00 88.62 95 LEU A O 1
ATOM 739 N N . SER A 1 96 ? -7.239 11.365 -5.919 1.00 89.94 96 SER A N 1
ATOM 740 C CA . SER A 1 96 ? -7.908 12.649 -5.692 1.00 89.94 96 SER A CA 1
ATOM 741 C C . SER A 1 96 ? -7.107 13.581 -4.773 1.00 89.94 96 SER A C 1
ATOM 743 O O . SER A 1 96 ? -7.360 14.782 -4.760 1.00 89.94 96 SER A O 1
ATOM 745 N N . ASN A 1 97 ? -6.147 13.043 -4.011 1.00 88.31 97 ASN A N 1
ATOM 746 C CA . ASN A 1 97 ? -5.330 13.759 -3.024 1.00 88.31 97 ASN A CA 1
ATOM 747 C C . ASN A 1 97 ? -3.833 13.517 -3.260 1.00 88.31 97 ASN A C 1
ATOM 749 O O . ASN A 1 97 ? -3.048 13.417 -2.319 1.00 88.31 97 ASN A O 1
ATOM 753 N N . GLU A 1 98 ? -3.443 13.412 -4.525 1.00 82.25 98 GLU A N 1
ATOM 754 C CA . GLU A 1 98 ? -2.137 12.954 -5.000 1.00 82.25 98 GLU A CA 1
ATOM 755 C C . GLU A 1 98 ? -0.926 13.541 -4.250 1.00 82.25 98 GLU A C 1
ATOM 757 O O . GLU A 1 98 ? 0.047 12.843 -3.966 1.00 82.25 98 GLU A O 1
ATOM 762 N N . LEU A 1 99 ? -0.999 14.826 -3.900 1.00 84.12 99 LEU A N 1
ATOM 763 C CA . LEU A 1 99 ? 0.088 15.576 -3.272 1.00 84.12 99 LEU A CA 1
ATOM 764 C C . LEU A 1 99 ? 0.127 15.465 -1.743 1.00 84.12 99 LEU A C 1
ATOM 766 O O . LEU A 1 99 ? 1.154 15.764 -1.139 1.00 84.12 99 LEU A O 1
ATOM 770 N N . GLU A 1 100 ? -0.980 15.075 -1.113 1.00 89.88 100 GLU A N 1
ATOM 771 C CA . GLU A 1 100 ? -1.182 15.222 0.335 1.00 89.88 100 GLU A CA 1
ATOM 772 C C . GLU A 1 100 ? -1.723 13.952 1.000 1.00 89.88 100 GLU A C 1
ATOM 774 O O . GLU A 1 100 ? -1.870 13.904 2.217 1.00 89.88 100 GLU A O 1
ATOM 779 N N . PHE A 1 101 ? -1.989 12.879 0.250 1.00 90.62 101 PHE A N 1
ATOM 780 C CA . PHE A 1 101 ? -2.610 11.679 0.815 1.00 90.62 101 PHE A CA 1
ATOM 781 C C . PHE A 1 101 ? -1.812 11.090 1.989 1.00 90.62 101 PHE A C 1
ATOM 783 O O . PHE A 1 101 ? -2.415 10.577 2.925 1.00 90.62 101 PHE A O 1
ATOM 790 N N . GLN A 1 102 ? -0.476 11.190 1.984 1.00 89.31 102 GLN A N 1
ATOM 791 C CA . GLN A 1 102 ? 0.362 10.685 3.079 1.00 89.31 102 GLN A CA 1
ATOM 792 C C . GLN A 1 102 ? 0.135 11.446 4.391 1.00 89.31 102 GLN A C 1
ATOM 794 O O . GLN A 1 102 ? 0.190 10.843 5.459 1.00 89.31 102 GLN A O 1
ATOM 799 N N . SER A 1 103 ? -0.126 12.756 4.327 1.00 89.50 103 SER A N 1
ATOM 800 C CA . SER A 1 103 ? -0.423 13.560 5.515 1.00 89.50 103 SER A CA 1
ATOM 801 C C . SER A 1 103 ? -1.887 13.416 5.929 1.00 89.50 103 SER A C 1
ATOM 803 O O . SER A 1 103 ? -2.171 13.251 7.113 1.00 89.50 103 SER A O 1
ATOM 805 N N . VAL A 1 104 ? -2.811 13.409 4.964 1.00 91.62 104 VAL A N 1
ATOM 806 C CA . VAL A 1 104 ? -4.258 13.265 5.203 1.00 91.62 104 VAL A CA 1
ATOM 807 C C . VAL A 1 104 ? -4.603 11.893 5.781 1.00 91.62 104 VAL A C 1
ATOM 809 O O . VAL A 1 104 ? -5.455 11.784 6.661 1.00 91.62 104 VAL A O 1
ATOM 812 N N . LEU A 1 105 ? -3.931 10.844 5.308 1.00 93.38 105 LEU A N 1
ATOM 813 C CA . LEU A 1 105 ? -4.135 9.465 5.744 1.00 93.38 105 LEU A CA 1
ATOM 814 C C . LEU A 1 105 ? -3.047 9.000 6.714 1.00 93.38 105 LEU A C 1
ATOM 816 O O . LEU A 1 105 ? -2.793 7.803 6.824 1.00 93.38 105 LEU A O 1
ATOM 820 N N . ALA A 1 106 ? -2.392 9.911 7.429 1.00 93.12 106 ALA A N 1
ATOM 821 C CA . ALA A 1 106 ? -1.401 9.520 8.419 1.00 93.12 106 ALA A CA 1
ATOM 822 C C . ALA A 1 106 ? -2.054 8.710 9.554 1.00 93.12 106 ALA A C 1
ATOM 824 O O . ALA A 1 106 ? -3.040 9.127 10.168 1.00 93.12 106 ALA A O 1
ATOM 825 N N . ILE A 1 107 ? -1.486 7.544 9.868 1.00 92.12 107 ILE A N 1
ATOM 826 C CA . ILE A 1 107 ? -1.863 6.794 11.069 1.00 92.12 107 ILE A CA 1
ATOM 827 C C . ILE A 1 107 ? -1.324 7.543 12.294 1.00 92.12 107 ILE A C 1
ATOM 829 O O . ILE A 1 107 ? -0.126 7.789 12.398 1.00 92.12 107 ILE A O 1
ATOM 833 N N . THR A 1 108 ? -2.207 7.883 13.235 1.00 91.38 108 THR A N 1
ATOM 834 C CA . THR A 1 108 ? -1.857 8.627 14.461 1.00 91.38 108 THR A CA 1
ATOM 835 C C . THR A 1 108 ? -1.067 7.806 15.481 1.00 91.38 108 THR A C 1
ATOM 837 O O . THR A 1 108 ? -0.311 8.363 16.270 1.00 91.38 108 THR A O 1
ATOM 840 N N . ASP A 1 109 ? -1.242 6.487 15.473 1.00 93.00 109 ASP A N 1
ATOM 841 C CA . ASP A 1 109 ? -0.490 5.542 16.297 1.00 93.00 109 ASP A CA 1
ATOM 842 C C . ASP A 1 109 ? 0.859 5.228 15.626 1.00 93.00 109 ASP A C 1
ATOM 844 O O . ASP A 1 109 ? 0.939 4.394 14.717 1.00 93.00 109 ASP A O 1
ATOM 848 N N . ALA A 1 110 ? 1.906 5.940 16.053 1.00 89.56 110 ALA A N 1
ATOM 849 C CA . ALA A 1 110 ? 3.249 5.824 15.489 1.00 89.56 110 ALA A CA 1
ATOM 850 C C . ALA A 1 110 ? 3.862 4.429 15.702 1.00 89.56 110 ALA A C 1
ATOM 852 O O . ALA A 1 110 ? 4.472 3.891 14.781 1.00 89.56 110 ALA A O 1
ATOM 853 N N . ASP A 1 111 ? 3.638 3.803 16.861 1.00 93.06 111 ASP A N 1
ATOM 854 C CA . ASP A 1 111 ? 4.179 2.473 17.164 1.00 93.06 111 ASP A CA 1
ATOM 855 C C . ASP A 1 111 ? 3.570 1.409 16.245 1.00 93.06 111 ASP A C 1
ATOM 857 O O . ASP A 1 111 ? 4.282 0.557 15.698 1.00 93.06 111 ASP A O 1
ATOM 861 N N . PHE A 1 112 ? 2.2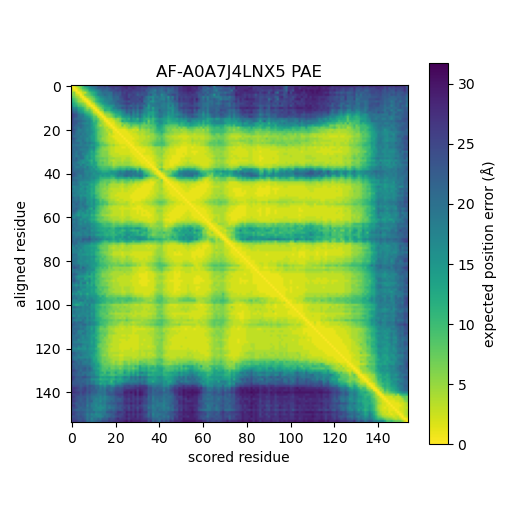51 1.468 16.031 1.00 91.56 112 PHE A N 1
ATOM 862 C CA . PHE A 1 112 ? 1.574 0.588 15.083 1.00 91.56 112 PHE A CA 1
ATOM 863 C C . PHE A 1 112 ? 2.088 0.803 13.658 1.00 91.56 112 PHE A C 1
ATOM 865 O O . PHE A 1 112 ? 2.445 -0.171 12.988 1.00 91.56 112 PHE A O 1
ATOM 872 N N . LYS A 1 113 ? 2.152 2.064 13.212 1.00 92.81 113 LYS A N 1
ATOM 873 C CA . LYS A 1 113 ? 2.626 2.438 11.875 1.00 92.81 113 LYS A CA 1
ATOM 874 C C . LYS A 1 113 ? 4.043 1.920 11.628 1.00 92.81 113 LYS A C 1
ATOM 876 O O . LYS A 1 113 ? 4.258 1.153 10.693 1.00 92.81 113 LYS A O 1
ATOM 881 N N . ASP A 1 114 ? 4.985 2.269 12.499 1.00 92.06 114 ASP A N 1
ATOM 882 C CA . ASP A 1 114 ? 6.399 1.934 12.335 1.00 92.06 114 ASP A CA 1
ATOM 883 C C . ASP A 1 114 ? 6.644 0.427 12.410 1.00 92.06 114 ASP A C 1
ATOM 885 O O . ASP A 1 114 ? 7.553 -0.099 11.765 1.00 92.06 114 ASP A O 1
ATOM 889 N N . ARG A 1 115 ? 5.864 -0.300 13.218 1.00 91.75 115 ARG A N 1
ATOM 890 C CA . ARG A 1 115 ? 5.931 -1.764 13.266 1.00 91.75 115 ARG A CA 1
ATOM 891 C C . ARG A 1 115 ? 5.480 -2.378 11.944 1.00 91.75 115 ARG A C 1
ATOM 893 O O . ARG A 1 115 ? 6.173 -3.243 11.416 1.00 91.75 115 ARG A O 1
ATOM 900 N N . ILE A 1 116 ? 4.334 -1.950 11.423 1.00 91.00 116 ILE A N 1
ATOM 901 C CA . ILE A 1 116 ? 3.758 -2.504 10.195 1.00 91.00 116 ILE A CA 1
ATOM 902 C C . ILE A 1 116 ? 4.618 -2.162 8.978 1.00 91.00 116 ILE A C 1
ATOM 904 O O . ILE A 1 116 ? 4.929 -3.055 8.194 1.00 91.00 116 ILE A O 1
ATOM 908 N N . GLU A 1 117 ? 5.071 -0.916 8.846 1.00 91.88 117 GLU A N 1
ATOM 909 C CA . GLU A 1 117 ? 5.950 -0.515 7.742 1.00 91.88 117 GLU A CA 1
ATOM 910 C C . GLU A 1 117 ? 7.269 -1.292 7.756 1.00 91.88 117 GLU A C 1
ATOM 912 O O . GLU A 1 117 ? 7.719 -1.729 6.701 1.00 91.88 117 GLU A O 1
ATOM 917 N N . ARG A 1 118 ? 7.851 -1.560 8.935 1.00 91.06 118 ARG A N 1
ATOM 918 C CA . ARG A 1 118 ? 9.043 -2.419 9.052 1.00 91.06 118 ARG A CA 1
ATOM 919 C C . ARG A 1 118 ? 8.786 -3.858 8.620 1.00 91.06 118 ARG A C 1
ATOM 921 O O . ARG A 1 118 ? 9.619 -4.430 7.924 1.00 91.06 118 ARG A O 1
ATOM 928 N N . ILE A 1 119 ? 7.656 -4.444 9.019 1.00 89.38 119 ILE A N 1
ATOM 929 C CA . ILE A 1 119 ? 7.290 -5.809 8.615 1.00 89.38 119 ILE A CA 1
ATOM 930 C C . ILE A 1 119 ? 7.145 -5.888 7.095 1.00 89.38 119 ILE A C 1
ATOM 932 O O . ILE A 1 119 ? 7.715 -6.779 6.470 1.00 89.38 119 ILE A O 1
ATOM 936 N N . ILE A 1 120 ? 6.412 -4.945 6.501 1.00 87.94 120 ILE A N 1
ATOM 937 C CA . ILE A 1 120 ? 6.161 -4.937 5.060 1.00 87.94 120 ILE A CA 1
ATOM 938 C C . ILE A 1 120 ? 7.446 -4.629 4.281 1.00 87.94 120 ILE A C 1
ATOM 940 O O . ILE A 1 120 ? 7.676 -5.2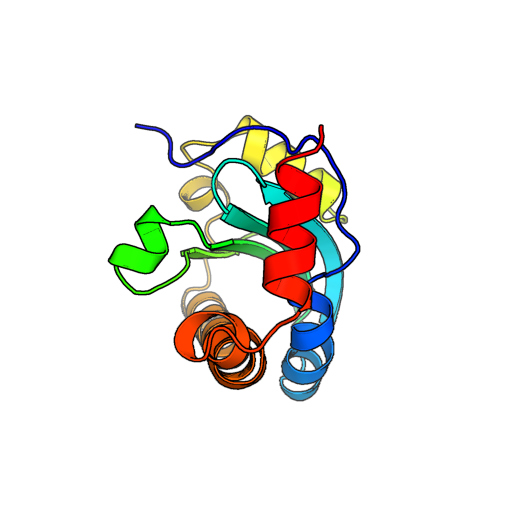41 3.243 1.00 87.94 120 ILE A O 1
ATOM 944 N N . ALA A 1 121 ? 8.309 -3.744 4.788 1.00 86.69 121 ALA A N 1
ATOM 945 C CA . ALA A 1 121 ? 9.617 -3.481 4.194 1.00 86.69 121 ALA A CA 1
ATOM 946 C C . ALA A 1 121 ? 10.516 -4.724 4.204 1.00 86.69 121 ALA A C 1
ATOM 948 O O . ALA A 1 121 ? 11.090 -5.041 3.170 1.00 86.69 121 ALA A O 1
ATOM 949 N N . SER A 1 122 ? 10.579 -5.462 5.318 1.00 85.62 122 SER A N 1
ATO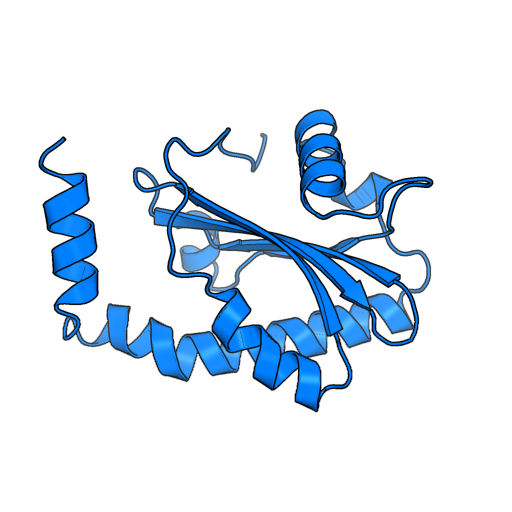M 950 C CA . SER A 1 122 ? 11.313 -6.736 5.390 1.00 85.62 122 SER A CA 1
ATOM 951 C C . SER A 1 122 ? 10.761 -7.751 4.389 1.00 85.62 122 SER A C 1
ATOM 953 O O . SER A 1 122 ? 11.522 -8.339 3.633 1.00 85.62 122 SER A O 1
ATOM 955 N N . ALA A 1 123 ? 9.433 -7.908 4.329 1.00 81.75 123 ALA A N 1
ATOM 956 C CA . ALA A 1 123 ? 8.789 -8.814 3.379 1.00 81.75 123 ALA A CA 1
ATOM 957 C C . ALA A 1 123 ? 9.073 -8.416 1.921 1.00 81.75 123 ALA A C 1
ATOM 959 O O . ALA A 1 123 ? 9.310 -9.269 1.068 1.00 81.75 123 ALA A O 1
ATOM 960 N N . TYR A 1 124 ? 9.070 -7.112 1.634 1.00 79.31 124 TYR A N 1
ATOM 961 C CA . TYR A 1 124 ? 9.424 -6.592 0.320 1.00 79.31 124 TYR A CA 1
ATOM 962 C C . TYR A 1 124 ? 10.893 -6.857 -0.016 1.00 79.31 124 TYR A C 1
ATOM 964 O O . TYR A 1 124 ? 11.173 -7.281 -1.128 1.00 79.31 124 TYR A O 1
ATOM 972 N N . GLU A 1 125 ? 11.824 -6.626 0.914 1.00 77.25 125 GLU A N 1
ATOM 973 C CA . GLU A 1 125 ? 13.254 -6.894 0.713 1.00 77.25 125 GLU A CA 1
ATOM 974 C C . GLU A 1 125 ? 13.517 -8.384 0.462 1.00 77.25 125 GLU A C 1
ATOM 976 O O . GLU A 1 125 ? 14.228 -8.713 -0.485 1.00 77.25 125 GLU A O 1
ATOM 981 N N . GLU A 1 126 ? 12.894 -9.278 1.234 1.00 71.88 126 GLU A N 1
ATOM 982 C CA . GLU A 1 126 ? 12.986 -10.732 1.046 1.00 71.88 126 GLU A CA 1
ATOM 983 C C . GLU A 1 126 ? 12.537 -11.140 -0.366 1.00 71.88 126 GLU A C 1
ATOM 985 O O . GLU A 1 126 ? 13.283 -11.789 -1.097 1.00 71.88 126 GLU A O 1
ATOM 990 N N . ILE A 1 127 ? 11.363 -10.682 -0.808 1.00 69.62 127 ILE A N 1
ATOM 991 C CA . ILE A 1 127 ? 10.845 -11.000 -2.149 1.00 69.62 127 ILE A CA 1
ATOM 992 C C . ILE A 1 127 ? 11.645 -10.305 -3.245 1.00 69.62 127 ILE A C 1
ATOM 994 O O . ILE A 1 127 ? 11.833 -10.869 -4.326 1.00 69.62 127 ILE A O 1
ATOM 998 N N . TYR A 1 128 ? 12.125 -9.090 -2.992 1.00 67.56 128 TYR A N 1
ATOM 999 C CA . TYR A 1 128 ? 12.963 -8.380 -3.939 1.00 67.56 128 TYR A CA 1
ATOM 1000 C C . TYR A 1 128 ? 14.255 -9.157 -4.182 1.00 67.56 128 TYR A C 1
ATOM 1002 O O . TYR A 1 128 ? 14.575 -9.425 -5.333 1.00 67.56 128 TYR A O 1
ATOM 1010 N N . ILE A 1 129 ? 14.943 -9.604 -3.133 1.00 60.41 129 ILE A N 1
ATOM 1011 C CA . ILE A 1 129 ? 16.152 -10.429 -3.250 1.00 60.41 129 ILE A CA 1
ATOM 1012 C C . ILE A 1 129 ? 15.829 -11.769 -3.933 1.00 60.41 129 ILE A C 1
ATOM 1014 O O . ILE A 1 129 ? 16.466 -12.140 -4.914 1.00 60.41 129 ILE A O 1
ATOM 1018 N N . GLU A 1 130 ? 14.795 -12.482 -3.482 1.00 58.97 130 GLU A N 1
ATOM 1019 C CA . GLU A 1 130 ? 14.502 -13.834 -3.976 1.00 58.97 130 GLU A CA 1
ATOM 1020 C C . GLU A 1 130 ? 13.938 -13.898 -5.402 1.00 58.97 130 GLU A C 1
ATOM 1022 O O . GLU A 1 130 ? 14.089 -14.915 -6.082 1.00 58.97 130 GLU A O 1
ATOM 1027 N N . LYS A 1 131 ? 13.199 -12.874 -5.846 1.00 55.91 131 LYS A N 1
ATOM 1028 C CA . LYS A 1 131 ? 12.420 -12.930 -7.099 1.00 55.91 131 LYS A CA 1
ATOM 1029 C C . LYS A 1 131 ? 12.788 -11.845 -8.098 1.00 55.91 131 LYS A C 1
ATOM 1031 O O . LYS A 1 131 ? 12.586 -12.036 -9.298 1.00 55.91 131 LYS A O 1
ATOM 1036 N N . ILE A 1 132 ? 13.284 -10.705 -7.627 1.00 52.69 132 ILE A N 1
ATOM 1037 C CA . ILE A 1 132 ? 13.419 -9.487 -8.432 1.00 52.69 132 ILE A CA 1
ATOM 1038 C C . ILE A 1 132 ? 14.887 -9.189 -8.744 1.00 52.69 132 ILE A C 1
ATOM 1040 O O . ILE A 1 132 ? 15.219 -8.855 -9.881 1.00 52.69 132 ILE A O 1
ATOM 1044 N N . GLU A 1 133 ? 15.779 -9.371 -7.776 1.00 50.25 133 GLU A N 1
ATOM 1045 C CA . GLU A 1 133 ? 17.220 -9.231 -7.928 1.00 50.25 133 GLU A CA 1
ATOM 1046 C C . GLU A 1 133 ? 17.748 -10.235 -8.962 1.00 50.25 133 GLU A C 1
ATOM 1048 O O . GLU A 1 133 ? 18.442 -9.828 -9.890 1.00 50.25 133 GLU A O 1
ATOM 1053 N N . ASP A 1 134 ? 17.287 -11.488 -8.941 1.00 41.97 134 ASP A N 1
ATOM 1054 C CA . ASP A 1 134 ? 17.5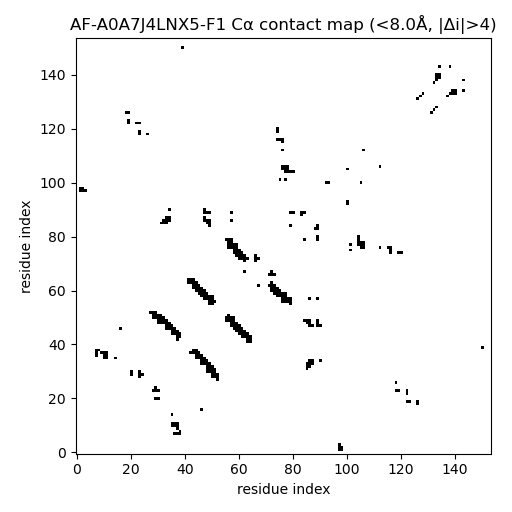86 -12.479 -9.988 1.00 41.97 134 ASP A CA 1
ATOM 1055 C C . ASP A 1 134 ? 17.062 -12.083 -11.382 1.00 41.97 134 ASP A C 1
ATOM 1057 O O . ASP A 1 134 ? 17.694 -12.357 -12.408 1.00 41.97 134 ASP A O 1
ATOM 1061 N N . MET A 1 135 ? 15.924 -11.384 -11.440 1.00 43.62 135 MET A N 1
ATOM 1062 C CA . MET A 1 135 ? 15.360 -10.865 -12.688 1.00 43.62 135 MET A CA 1
ATOM 1063 C C . MET A 1 135 ? 16.192 -9.719 -13.283 1.00 43.62 135 MET A C 1
ATOM 1065 O O . MET A 1 135 ? 16.247 -9.598 -14.509 1.00 43.62 135 MET A O 1
ATOM 1069 N N . TYR A 1 136 ? 16.831 -8.891 -12.447 1.00 45.47 136 TYR A N 1
ATOM 1070 C CA . TYR A 1 136 ? 17.527 -7.673 -12.878 1.00 45.47 136 TYR A CA 1
ATOM 1071 C C . TYR A 1 136 ? 19.061 -7.770 -12.891 1.00 45.47 136 TYR A C 1
ATOM 1073 O O . TYR A 1 136 ? 19.674 -7.189 -13.786 1.00 45.47 136 TYR A O 1
ATOM 1081 N N . LEU A 1 137 ? 19.696 -8.482 -11.950 1.00 39.31 137 LEU A N 1
ATOM 1082 C CA . LEU A 1 137 ? 21.158 -8.627 -11.881 1.00 39.31 137 LEU A CA 1
ATOM 1083 C C . LEU A 1 137 ? 21.697 -9.644 -12.883 1.00 39.31 137 LEU A C 1
ATOM 1085 O O . LEU A 1 137 ? 22.749 -9.410 -13.475 1.00 39.31 137 LEU A O 1
ATOM 1089 N N . TYR A 1 138 ? 20.987 -10.753 -13.104 1.00 40.03 138 TYR A N 1
ATOM 1090 C CA . TYR A 1 138 ? 21.511 -11.833 -13.941 1.00 40.03 138 TYR A CA 1
ATOM 1091 C C . TYR A 1 138 ? 21.030 -11.814 -15.388 1.00 40.03 138 TYR A C 1
ATOM 1093 O O . TYR A 1 138 ? 21.531 -12.604 -16.184 1.00 40.03 138 TYR A O 1
ATOM 1101 N N . ASN A 1 139 ? 20.105 -10.927 -15.781 1.00 42.72 139 ASN A N 1
ATOM 1102 C CA . ASN A 1 139 ? 19.579 -10.897 -17.157 1.00 42.72 139 ASN A CA 1
ATOM 1103 C C . ASN A 1 139 ? 19.061 -12.290 -17.621 1.00 42.72 139 ASN A C 1
ATOM 1105 O O . ASN A 1 139 ? 19.009 -12.579 -18.813 1.00 42.72 139 ASN A O 1
ATOM 1109 N N . LEU A 1 140 ? 18.727 -13.186 -16.677 1.00 37.34 140 LEU A N 1
ATOM 1110 C CA . LEU A 1 140 ? 18.451 -14.6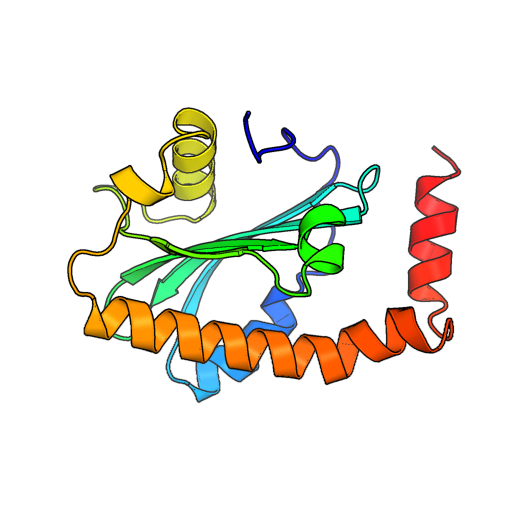09 -16.933 1.00 37.34 140 LEU A CA 1
ATOM 1111 C C . LEU A 1 140 ? 16.963 -14.913 -17.120 1.00 37.34 140 LEU A C 1
ATOM 1113 O O . LEU A 1 140 ? 16.581 -16.044 -17.423 1.00 37.34 140 LEU A O 1
ATOM 1117 N N . SER A 1 141 ? 16.093 -13.919 -16.980 1.00 36.22 141 SER A N 1
ATOM 1118 C CA . SER A 1 141 ? 14.666 -14.135 -17.125 1.00 36.22 141 SER A CA 1
ATOM 1119 C C . SER A 1 141 ? 14.222 -13.862 -18.556 1.00 36.22 141 SER A C 1
ATOM 1121 O O . SER A 1 141 ? 14.005 -12.717 -18.954 1.00 36.22 141 SER A O 1
ATOM 1123 N N . ARG A 1 142 ? 13.926 -14.943 -19.289 1.00 38.81 142 ARG A N 1
ATOM 1124 C CA . ARG A 1 142 ? 13.050 -14.889 -20.470 1.00 38.81 142 ARG A CA 1
ATOM 1125 C C . ARG A 1 142 ? 11.765 -14.098 -20.195 1.00 38.81 142 ARG A C 1
ATOM 1127 O O . ARG A 1 142 ? 11.171 -13.626 -21.152 1.00 38.81 142 ARG A O 1
ATOM 1134 N N . ALA A 1 143 ? 11.321 -13.930 -18.943 1.00 40.47 143 ALA A N 1
ATOM 1135 C CA . ALA A 1 143 ? 10.147 -13.128 -18.604 1.00 40.47 143 ALA A CA 1
ATOM 1136 C C . ALA A 1 143 ? 10.412 -11.614 -18.656 1.00 40.47 143 ALA A C 1
ATOM 1138 O O . ALA A 1 143 ? 9.524 -10.890 -19.093 1.00 40.47 143 ALA A O 1
ATOM 1139 N N . ALA A 1 144 ? 11.611 -11.134 -18.301 1.00 38.94 144 ALA A N 1
ATOM 1140 C CA . ALA A 1 144 ? 11.992 -9.731 -18.484 1.00 38.94 144 ALA A CA 1
ATOM 1141 C C . ALA A 1 144 ? 12.101 -9.388 -19.977 1.00 38.94 144 ALA A C 1
ATOM 1143 O O . ALA A 1 144 ? 11.530 -8.390 -20.409 1.00 38.94 144 ALA A O 1
ATOM 1144 N N . ASP A 1 145 ? 12.723 -10.263 -20.775 1.00 42.66 145 ASP A N 1
ATOM 1145 C CA . ASP A 1 145 ? 12.754 -10.139 -22.239 1.00 42.66 145 ASP A CA 1
ATOM 1146 C C . ASP A 1 145 ? 11.359 -10.280 -22.859 1.00 42.66 145 ASP A C 1
ATOM 1148 O O . ASP A 1 145 ? 11.007 -9.504 -23.737 1.00 42.66 145 ASP A O 1
ATOM 1152 N N . THR A 1 146 ? 10.502 -11.174 -22.354 1.00 44.41 146 THR A N 1
ATOM 1153 C CA . THR A 1 146 ? 9.104 -11.292 -22.814 1.00 44.41 146 THR A CA 1
ATOM 1154 C C . THR A 1 146 ? 8.286 -10.046 -22.466 1.00 44.41 146 THR A C 1
ATOM 1156 O O . THR A 1 146 ? 7.468 -9.615 -23.280 1.00 44.41 146 THR A O 1
ATOM 1159 N N . LEU A 1 147 ? 8.504 -9.433 -21.295 1.00 39.97 147 LEU A N 1
ATOM 1160 C CA . LEU A 1 147 ? 7.884 -8.154 -20.932 1.00 39.97 147 LEU A CA 1
ATOM 1161 C C . LEU A 1 147 ? 8.367 -7.044 -21.872 1.00 39.97 147 LEU A C 1
ATOM 1163 O O . LEU A 1 147 ? 7.565 -6.266 -22.382 1.00 39.97 147 LEU A O 1
ATOM 1167 N N . ARG A 1 148 ? 9.675 -6.997 -22.143 1.00 43.06 148 ARG A N 1
ATOM 1168 C CA . ARG A 1 148 ? 10.322 -5.978 -22.979 1.00 43.06 148 ARG A CA 1
ATOM 1169 C C . ARG A 1 148 ? 9.956 -6.103 -24.460 1.00 43.06 148 ARG A C 1
ATOM 1171 O O . ARG A 1 148 ? 9.713 -5.087 -25.106 1.00 43.06 148 ARG A O 1
ATOM 1178 N N . ASP A 1 149 ? 9.877 -7.325 -24.981 1.00 42.53 149 ASP A N 1
ATOM 1179 C CA . ASP A 1 149 ? 9.492 -7.630 -26.362 1.00 42.53 149 ASP A CA 1
ATOM 1180 C C . ASP A 1 149 ? 7.999 -7.395 -26.601 1.00 42.53 149 ASP A C 1
ATOM 1182 O O . ASP A 1 149 ? 7.620 -6.912 -27.669 1.00 42.53 149 ASP A O 1
ATOM 1186 N N . ARG A 1 150 ? 7.141 -7.672 -25.609 1.00 37.88 150 ARG A N 1
ATOM 1187 C CA . ARG A 1 150 ? 5.705 -7.362 -25.696 1.00 37.88 150 ARG A CA 1
ATOM 1188 C C . ARG A 1 150 ? 5.422 -5.865 -25.586 1.00 37.88 150 ARG A C 1
ATOM 1190 O O . ARG A 1 150 ? 4.569 -5.380 -26.315 1.00 37.88 150 ARG A O 1
ATOM 1197 N N . LEU A 1 151 ? 6.169 -5.128 -24.761 1.00 38.66 151 LEU A N 1
ATOM 1198 C CA . LEU A 1 151 ? 6.057 -3.665 -24.651 1.00 38.66 151 LEU A CA 1
ATOM 1199 C C . LEU A 1 151 ? 6.607 -2.904 -25.874 1.00 38.66 151 LEU A C 1
ATOM 1201 O O . LEU A 1 151 ? 6.340 -1.716 -26.008 1.00 38.66 151 LEU A O 1
ATOM 1205 N N . ARG A 1 152 ? 7.387 -3.553 -26.752 1.00 37.16 152 ARG A N 1
ATOM 1206 C CA . ARG A 1 152 ? 7.945 -2.957 -27.984 1.00 37.16 152 ARG A CA 1
ATOM 1207 C C . ARG A 1 152 ? 7.134 -3.233 -29.255 1.00 37.16 152 ARG A C 1
ATOM 1209 O O . ARG A 1 152 ?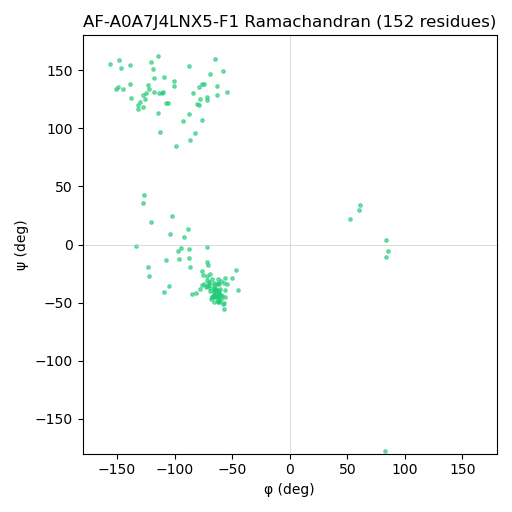 7.450 -2.648 -30.288 1.00 37.16 152 ARG A O 1
ATOM 1216 N N . ARG A 1 153 ? 6.172 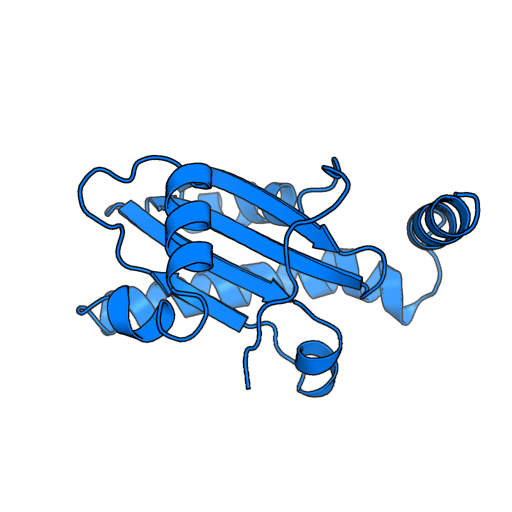-4.161 -29.221 1.00 35.16 153 ARG A N 1
ATOM 1217 C CA . ARG A 1 153 ? 5.397 -4.603 -30.400 1.00 35.16 153 ARG A CA 1
ATOM 1218 C C . ARG A 1 153 ? 3.973 -4.036 -30.470 1.00 35.16 153 ARG A C 1
ATOM 1220 O O . ARG A 1 153 ? 3.219 -4.448 -31.347 1.00 35.16 153 ARG A O 1
ATOM 1227 N N . GLU A 1 154 ? 3.632 -3.087 -29.608 1.00 37.59 154 GLU A N 1
ATOM 1228 C CA . GLU A 1 154 ? 2.409 -2.271 -29.664 1.00 37.59 154 GLU A CA 1
ATOM 1229 C C . GLU A 1 154 ? 2.778 -0.785 -29.650 1.00 37.59 154 GLU A C 1
ATOM 1231 O O . GLU A 1 154 ? 2.019 0.004 -30.253 1.00 37.59 154 GLU A O 1
#